Protein AF-A0A968QCZ9-F1 (afdb_monomer_lite)

Radius of gyration: 13.88 Å; chains: 1; bounding box: 29×35×33 Å

pLDDT: mean 76.08, std 18.26, range [31.7, 96.5]

Sequence (105 aa):
MFRFEVESPGTVVIELGTLEEEPNNFDTYLRLFDESGNEINFNDDIDEENRFSRITTELALGTYYAGVSGYSNADYEPNVAGMVWQEKQGTTPCSFVLTTTILMA

Secondary structure (DSSP, 8-state):
-EEEEESS-EEEEEEEEESSS--TT--EEEEEE-TTS-EEEEES-SSSS--S-EEEEEE-SEEEEEEEEEGGGTT--TTSTT-S----TTS--PPEEEEEEEE--

Foldseek 3Di:
DDKDWDQAWAKKKKWKDFPDPCCQPAFKKKFKAFPVRDTDDIFGAPDPRGNTGMDIDTDHTHMMDIQMEGPVPNVDDRPDPPVSDDDDPDDDPTDMDIDMDGDDD

Structure (mmCIF, N/CA/C/O backbone):
data_AF-A0A968QCZ9-F1
#
_entry.id   AF-A0A968QCZ9-F1
#
loop_
_atom_site.group_PDB
_atom_site.id
_atom_site.type_symbol
_atom_site.label_atom_id
_atom_site.label_alt_id
_atom_site.label_comp_id
_atom_site.label_asym_id
_atom_site.label_entity_id
_atom_site.label_seq_id
_atom_site.pdbx_PDB_ins_code
_atom_site.Cartn_x
_atom_site.Cartn_y
_atom_site.Cartn_z
_atom_site.occupancy
_atom_site.B_iso_or_equiv
_atom_site.auth_seq_id
_atom_site.auth_comp_id
_atom_site.auth_asym_id
_atom_site.auth_atom_id
_atom_site.pdbx_PDB_model_num
ATOM 1 N N . MET A 1 1 ? 6.573 -9.987 3.997 1.00 77.12 1 MET A N 1
ATOM 2 C CA . MET A 1 1 ? 5.513 -9.195 4.647 1.00 77.12 1 MET A CA 1
ATOM 3 C C . MET A 1 1 ? 6.127 -8.366 5.763 1.00 77.12 1 MET A C 1
ATOM 5 O O . MET A 1 1 ? 6.936 -8.902 6.513 1.00 77.12 1 MET A O 1
ATOM 9 N N . PHE A 1 2 ? 5.755 -7.097 5.867 1.00 83.88 2 PHE A N 1
ATOM 10 C CA . PHE A 1 2 ? 6.157 -6.164 6.916 1.00 83.88 2 PHE A CA 1
ATOM 11 C C . PHE A 1 2 ? 4.971 -5.920 7.842 1.00 83.88 2 PHE A C 1
ATOM 13 O O . PHE A 1 2 ? 3.872 -5.678 7.361 1.00 83.88 2 PHE A O 1
ATOM 20 N N . ARG A 1 3 ? 5.182 -5.988 9.156 1.00 85.38 3 ARG A N 1
ATOM 21 C CA . ARG A 1 3 ? 4.161 -5.668 10.161 1.00 85.38 3 ARG A CA 1
ATOM 22 C C . ARG A 1 3 ? 4.383 -4.247 10.664 1.00 85.38 3 ARG A C 1
ATOM 24 O O . ARG A 1 3 ? 5.522 -3.900 10.970 1.00 85.38 3 ARG A O 1
ATOM 31 N N . PHE A 1 4 ? 3.315 -3.476 10.819 1.00 84.75 4 PHE A N 1
ATOM 32 C CA . PHE A 1 4 ? 3.354 -2.178 11.487 1.00 84.75 4 PHE A CA 1
ATOM 33 C C . PHE A 1 4 ? 2.105 -1.962 12.345 1.00 84.75 4 PHE A C 1
ATOM 35 O O . PHE A 1 4 ? 1.092 -2.645 12.182 1.00 84.75 4 PHE A O 1
ATOM 42 N N . GLU A 1 5 ? 2.205 -1.031 13.288 1.00 89.81 5 GLU A N 1
ATOM 43 C CA . GLU A 1 5 ? 1.110 -0.642 14.172 1.00 89.81 5 GLU A CA 1
ATOM 44 C C . GLU A 1 5 ? 0.719 0.804 13.883 1.00 89.81 5 GLU A C 1
ATOM 46 O O . GLU A 1 5 ? 1.569 1.682 13.739 1.00 89.81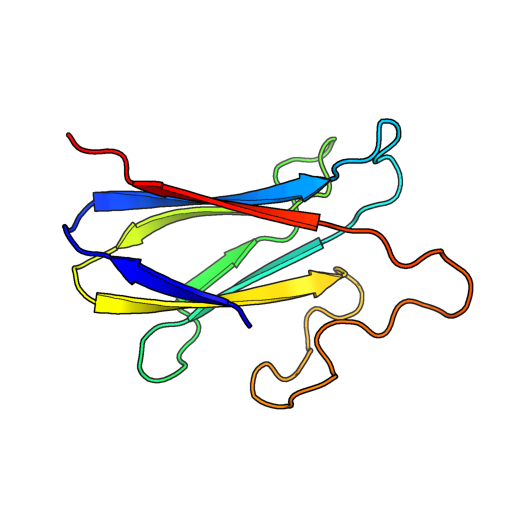 5 GLU A O 1
ATOM 51 N N . VAL A 1 6 ? -0.584 1.039 13.786 1.00 90.62 6 VAL A N 1
ATOM 52 C CA . VAL A 1 6 ? -1.172 2.372 13.740 1.00 90.62 6 VAL A CA 1
ATOM 53 C C . VAL A 1 6 ? -1.569 2.722 15.166 1.00 90.62 6 VAL A C 1
ATOM 55 O O . VAL A 1 6 ? -2.530 2.177 15.706 1.00 90.62 6 VAL A O 1
ATOM 58 N N . GLU A 1 7 ? -0.800 3.607 15.793 1.00 90.62 7 GLU A N 1
ATOM 59 C CA . GLU A 1 7 ? -1.010 4.003 17.194 1.00 90.62 7 GLU A CA 1
ATOM 60 C C . GLU A 1 7 ? -2.096 5.082 17.348 1.00 90.62 7 GLU A C 1
ATOM 62 O O . GLU A 1 7 ? -2.697 5.221 18.413 1.00 90.62 7 GLU A O 1
ATOM 67 N N . SER A 1 8 ? -2.387 5.821 16.275 1.00 88.19 8 SER A N 1
ATOM 68 C CA . SER A 1 8 ? -3.480 6.792 16.197 1.00 88.19 8 SER A CA 1
ATOM 69 C C . SER A 1 8 ? -4.156 6.697 14.832 1.00 88.19 8 SER A C 1
ATOM 71 O O . SER A 1 8 ? -3.438 6.645 13.832 1.00 88.19 8 SER A O 1
ATOM 73 N N . PRO A 1 9 ? -5.503 6.721 14.758 1.00 91.44 9 PRO A N 1
ATOM 74 C CA . PRO A 1 9 ? -6.200 6.779 13.483 1.00 91.44 9 PRO A CA 1
ATOM 75 C C . PRO A 1 9 ? -5.755 7.980 12.645 1.00 91.44 9 PRO A C 1
ATOM 77 O O . PRO A 1 9 ? -5.534 9.063 13.194 1.00 91.44 9 PRO A O 1
ATOM 80 N N . GLY A 1 10 ? -5.665 7.791 11.332 1.00 91.06 10 GLY A N 1
ATOM 81 C CA . GLY A 1 10 ? -5.340 8.860 10.392 1.00 91.06 10 GLY A CA 1
ATOM 82 C C . GLY A 1 10 ? -4.835 8.353 9.047 1.00 91.06 10 GLY A C 1
ATOM 83 O O . GLY A 1 10 ? -4.811 7.145 8.781 1.00 91.06 10 GLY A O 1
ATOM 84 N N . THR A 1 11 ? -4.398 9.294 8.209 1.00 92.75 11 THR A N 1
ATOM 85 C CA . THR A 1 11 ? -3.825 8.984 6.903 1.00 92.75 11 THR A CA 1
ATOM 86 C C . THR A 1 11 ? -2.461 8.327 7.075 1.00 92.75 11 THR A C 1
ATOM 88 O O . THR A 1 11 ? -1.537 8.906 7.654 1.00 92.75 11 THR A O 1
ATOM 91 N N . VAL A 1 12 ? -2.316 7.137 6.506 1.00 90.75 12 VAL A N 1
ATOM 92 C CA . VAL A 1 12 ? -1.052 6.417 6.404 1.00 90.75 12 VAL A CA 1
ATOM 93 C C . VAL A 1 12 ? -0.619 6.384 4.946 1.00 90.75 12 VAL A C 1
ATOM 95 O O . VAL A 1 12 ? -1.386 5.998 4.061 1.00 90.75 12 VAL A O 1
ATOM 98 N N . VAL A 1 13 ? 0.627 6.783 4.706 1.00 91.88 13 VAL A N 1
ATOM 99 C CA . VAL A 1 13 ? 1.303 6.637 3.416 1.00 91.88 13 VAL A CA 1
ATOM 100 C C . VAL A 1 13 ? 2.298 5.495 3.527 1.00 91.88 13 VAL A C 1
ATOM 102 O O . VAL A 1 13 ? 3.162 5.522 4.403 1.00 91.88 13 VAL A O 1
ATOM 105 N N . ILE A 1 14 ? 2.166 4.514 2.642 1.00 90.00 14 ILE A N 1
ATOM 106 C CA . ILE A 1 14 ? 3.061 3.371 2.498 1.00 90.00 14 ILE A CA 1
ATOM 107 C C . ILE A 1 14 ? 3.635 3.444 1.090 1.00 90.00 14 ILE A C 1
ATOM 109 O O . ILE A 1 14 ? 2.893 3.301 0.123 1.00 90.00 14 ILE A O 1
ATOM 113 N N . GLU A 1 15 ? 4.932 3.691 0.972 1.00 88.88 15 GLU A N 1
ATOM 114 C CA . GLU A 1 15 ? 5.585 3.932 -0.317 1.00 88.88 15 GLU A CA 1
ATOM 115 C C . GLU A 1 15 ? 6.824 3.049 -0.463 1.00 88.88 15 GLU A C 1
ATOM 117 O O . GLU A 1 15 ? 7.598 2.882 0.490 1.00 88.88 15 GLU A O 1
ATOM 122 N N . LEU A 1 16 ? 6.982 2.476 -1.657 1.00 85.75 16 LEU A N 1
ATOM 123 C CA . LEU A 1 16 ? 8.189 1.784 -2.082 1.00 85.75 16 LEU A CA 1
ATOM 124 C C . LEU A 1 16 ? 9.097 2.737 -2.851 1.00 85.75 16 LEU A C 1
ATOM 126 O O . LEU A 1 16 ? 8.647 3.581 -3.616 1.00 85.75 16 LEU A O 1
ATOM 130 N N . GLY A 1 17 ? 10.395 2.552 -2.667 1.00 80.06 17 GLY A N 1
ATOM 131 C CA . GLY A 1 17 ? 11.420 3.213 -3.460 1.00 80.06 17 GLY A CA 1
ATOM 132 C C . GLY A 1 17 ? 12.686 2.373 -3.501 1.00 80.06 17 GLY A C 1
ATOM 133 O O . GLY A 1 17 ? 12.747 1.285 -2.921 1.00 80.06 17 GLY A O 1
ATOM 134 N N . THR A 1 18 ? 13.719 2.897 -4.150 1.00 74.75 18 THR A N 1
ATOM 135 C CA . THR A 1 18 ? 15.047 2.279 -4.203 1.00 74.75 18 THR A CA 1
ATOM 136 C C . THR A 1 18 ? 16.092 3.167 -3.537 1.00 74.75 18 THR A C 1
ATOM 138 O O . THR A 1 18 ? 15.929 4.383 -3.443 1.00 74.75 18 THR A O 1
ATOM 141 N N . LEU A 1 19 ? 17.177 2.550 -3.071 1.00 70.44 19 LEU A N 1
ATOM 142 C CA . LEU A 1 19 ? 18.397 3.260 -2.673 1.00 70.44 19 LEU A CA 1
ATOM 143 C C . LEU A 1 19 ? 19.369 3.454 -3.847 1.00 70.44 19 LEU A C 1
ATOM 145 O O . LEU A 1 19 ? 20.420 4.066 -3.673 1.00 70.44 19 LEU A O 1
ATOM 149 N N . GLU A 1 20 ? 19.054 2.893 -5.014 1.00 68.56 20 GLU A N 1
ATOM 150 C CA . GLU A 1 20 ? 19.888 2.956 -6.211 1.00 68.56 20 GLU A CA 1
ATOM 151 C C . GLU A 1 20 ? 19.606 4.230 -7.021 1.00 68.56 20 GLU A C 1
ATOM 153 O O . GLU A 1 20 ? 18.474 4.699 -7.096 1.00 68.56 20 GLU A O 1
ATOM 158 N N . GLU A 1 21 ? 20.642 4.792 -7.650 1.00 61.44 21 GLU A N 1
ATOM 159 C CA . GLU A 1 21 ? 20.527 6.045 -8.415 1.00 61.44 21 GLU A CA 1
ATOM 160 C C . GLU A 1 21 ? 19.805 5.872 -9.767 1.00 61.44 21 GLU A C 1
ATOM 162 O O . GLU A 1 21 ? 19.331 6.853 -10.332 1.00 61.44 21 GLU A O 1
ATOM 167 N N . GLU A 1 22 ? 19.676 4.636 -10.265 1.00 60.34 22 GLU A N 1
ATOM 168 C CA . GLU A 1 22 ? 19.055 4.310 -11.558 1.00 60.34 22 GLU A CA 1
ATOM 169 C C . GLU A 1 22 ? 17.889 3.315 -11.381 1.00 60.34 22 GLU A C 1
ATOM 171 O O . GLU A 1 22 ? 18.051 2.110 -11.589 1.00 60.34 22 GLU A O 1
ATOM 176 N N . PRO A 1 23 ? 16.689 3.791 -11.006 1.00 61.22 23 PRO A N 1
ATOM 177 C CA . PRO A 1 23 ? 15.545 2.946 -10.669 1.00 61.22 23 PRO A CA 1
ATOM 178 C C . PRO A 1 23 ? 14.843 2.290 -11.864 1.00 61.22 23 PRO A C 1
ATOM 180 O O . PRO A 1 23 ? 13.841 1.607 -11.669 1.00 61.22 23 PRO A O 1
ATOM 183 N N . ASN A 1 24 ? 15.311 2.524 -13.093 1.00 56.81 24 ASN A N 1
ATOM 184 C CA . ASN A 1 24 ? 14.491 2.507 -14.315 1.00 56.81 24 ASN A CA 1
ATOM 185 C C . ASN A 1 24 ? 13.851 1.150 -14.690 1.00 56.81 24 ASN A C 1
ATOM 187 O O . ASN A 1 24 ? 13.15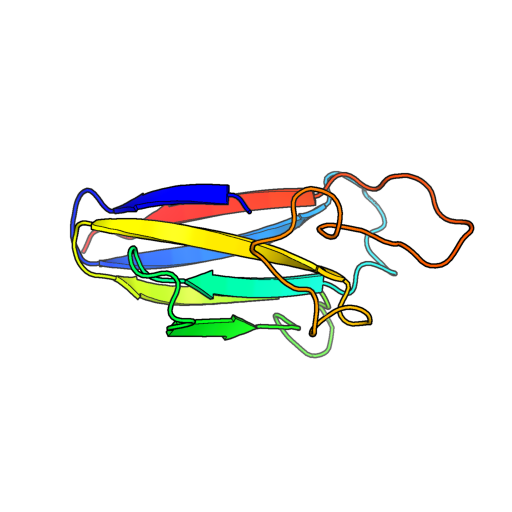1 1.076 -15.694 1.00 56.81 24 ASN A O 1
ATOM 191 N N . ASN A 1 25 ? 14.071 0.091 -13.906 1.00 64.31 25 ASN A N 1
ATOM 192 C CA . ASN A 1 25 ? 13.473 -1.233 -14.090 1.00 64.31 25 ASN A CA 1
ATOM 193 C C . ASN A 1 25 ? 12.706 -1.759 -12.855 1.00 64.31 25 ASN A C 1
ATOM 195 O O . ASN A 1 25 ? 12.363 -2.942 -12.830 1.00 64.31 25 ASN A O 1
ATOM 199 N N . PHE A 1 26 ? 12.453 -0.942 -11.826 1.00 73.25 26 PHE A N 1
ATOM 200 C CA . PHE A 1 26 ? 11.686 -1.378 -10.655 1.00 73.25 26 PHE A CA 1
ATOM 201 C C . PHE A 1 26 ? 10.189 -1.260 -10.897 1.00 73.25 26 PHE A C 1
ATOM 203 O O . PHE A 1 26 ? 9.669 -0.159 -10.985 1.00 73.25 26 PHE A O 1
ATOM 210 N N . ASP A 1 27 ? 9.514 -2.402 -10.972 1.00 81.19 27 ASP A N 1
ATOM 211 C CA . ASP A 1 27 ? 8.068 -2.503 -11.162 1.00 81.19 27 ASP A CA 1
ATOM 212 C C . ASP A 1 27 ? 7.495 -3.311 -9.998 1.00 81.19 27 ASP A C 1
ATOM 214 O O . ASP A 1 27 ? 7.633 -4.543 -9.947 1.00 81.19 27 ASP A O 1
ATOM 218 N N . THR A 1 28 ? 6.985 -2.614 -8.985 1.00 85.56 28 THR A N 1
ATOM 219 C CA . THR A 1 28 ? 6.598 -3.228 -7.710 1.00 85.56 28 THR A CA 1
ATOM 220 C C . THR A 1 28 ? 5.095 -3.455 -7.613 1.00 85.56 28 THR A C 1
ATOM 222 O O . THR A 1 28 ? 4.305 -2.955 -8.399 1.00 85.56 28 THR A O 1
ATOM 225 N N . TYR A 1 29 ? 4.690 -4.254 -6.633 1.00 85.00 29 TYR A N 1
ATOM 226 C CA . TYR A 1 29 ? 3.294 -4.430 -6.268 1.00 85.00 29 TYR A CA 1
ATOM 227 C C . TYR A 1 29 ? 3.175 -4.476 -4.750 1.00 85.00 29 TYR A C 1
ATOM 229 O O . TYR A 1 29 ? 3.759 -5.350 -4.092 1.00 85.00 29 TYR A O 1
ATOM 237 N N . LEU A 1 30 ? 2.427 -3.526 -4.196 1.00 89.00 30 LEU A N 1
ATOM 238 C CA . LEU A 1 30 ? 2.195 -3.359 -2.769 1.00 89.00 30 LEU A CA 1
ATOM 239 C C . LEU A 1 30 ? 0.758 -3.750 -2.432 1.00 89.00 30 LEU A C 1
ATOM 241 O O . LEU A 1 30 ? -0.190 -3.234 -3.012 1.00 89.00 30 LEU A O 1
ATOM 245 N N . ARG A 1 31 ? 0.601 -4.630 -1.445 1.00 91.88 31 ARG A N 1
ATOM 246 C CA . ARG A 1 31 ? -0.687 -5.046 -0.876 1.00 91.88 31 ARG A CA 1
ATOM 247 C C . ARG A 1 31 ? -0.709 -4.703 0.607 1.00 91.88 31 ARG A C 1
ATOM 249 O O . ARG A 1 31 ? 0.290 -4.891 1.300 1.00 91.88 31 ARG A O 1
ATOM 256 N N . LEU A 1 32 ? -1.839 -4.224 1.102 1.00 93.19 32 LEU A N 1
ATOM 257 C CA . LEU A 1 32 ? -2.072 -3.902 2.504 1.00 93.19 32 LEU A CA 1
ATOM 258 C C . LEU A 1 32 ? -3.149 -4.825 3.066 1.00 93.19 32 LEU A C 1
ATOM 260 O O . LEU A 1 32 ? -4.227 -4.945 2.486 1.00 93.19 32 LEU A O 1
ATOM 264 N N . PHE A 1 33 ? -2.866 -5.424 4.218 1.00 93.88 33 PHE A N 1
ATOM 265 C CA . PHE A 1 33 ? -3.754 -6.351 4.904 1.00 93.88 33 PHE A CA 1
ATOM 266 C C . PHE A 1 33 ? -4.065 -5.888 6.331 1.00 93.88 33 PHE A C 1
ATOM 268 O O . PHE A 1 33 ? -3.217 -5.284 6.998 1.00 93.88 33 PHE A O 1
ATOM 275 N N . ASP A 1 34 ? -5.271 -6.206 6.800 1.00 94.19 34 ASP A N 1
ATOM 276 C CA . ASP A 1 34 ? -5.675 -6.058 8.201 1.00 94.19 34 ASP A CA 1
ATOM 277 C C . ASP A 1 34 ? -5.104 -7.177 9.100 1.00 94.19 34 ASP A C 1
ATOM 279 O O . ASP A 1 34 ? -4.424 -8.097 8.637 1.00 94.19 34 ASP A O 1
ATOM 283 N N . GLU A 1 35 ? -5.383 -7.116 10.407 1.00 93.06 35 GLU A N 1
ATOM 284 C CA . GLU A 1 35 ? -4.919 -8.114 11.384 1.00 93.06 35 GLU A CA 1
ATOM 285 C C . GLU A 1 35 ? -5.424 -9.542 11.098 1.00 93.06 35 GLU A C 1
ATOM 287 O O . GLU A 1 35 ? -4.770 -10.521 11.456 1.00 93.06 35 GLU A O 1
ATOM 292 N N . SER A 1 36 ? -6.570 -9.673 10.428 1.00 92.75 36 SER A N 1
ATOM 293 C CA . SER A 1 36 ? -7.146 -10.965 10.042 1.00 92.75 36 SER A CA 1
ATOM 294 C C . SER A 1 36 ? -6.562 -11.510 8.733 1.00 92.75 36 SER A C 1
ATOM 296 O O . SER A 1 36 ? -6.912 -12.618 8.325 1.00 92.75 36 SER A O 1
ATOM 298 N N . GLY A 1 37 ? -5.668 -10.762 8.080 1.00 88.56 37 GLY A N 1
ATOM 299 C CA . GLY A 1 37 ? -5.070 -11.120 6.799 1.00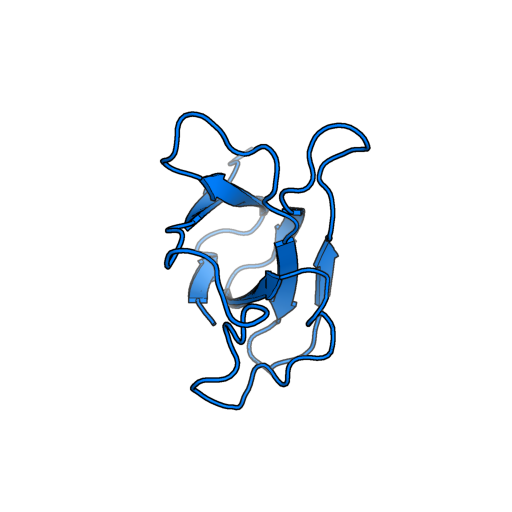 88.56 37 GLY A CA 1
ATOM 300 C C . GLY A 1 37 ? -5.959 -10.811 5.594 1.00 88.56 37 GLY A C 1
ATOM 301 O O . GLY A 1 37 ? -5.673 -11.303 4.502 1.00 88.56 37 GLY A O 1
ATOM 302 N N . ASN A 1 38 ? -7.021 -10.015 5.758 1.00 92.88 38 ASN A N 1
ATOM 303 C CA . ASN A 1 38 ? -7.828 -9.567 4.625 1.00 92.88 38 ASN A CA 1
ATOM 304 C C . ASN A 1 38 ? -7.105 -8.434 3.908 1.00 92.88 38 ASN A C 1
ATOM 306 O O . ASN A 1 38 ? -6.662 -7.482 4.549 1.00 92.88 38 ASN A O 1
ATOM 310 N N . GLU A 1 39 ? -7.020 -8.509 2.582 1.00 93.50 39 GLU A N 1
ATOM 311 C CA . GLU A 1 39 ? -6.524 -7.393 1.784 1.00 93.50 39 GLU A CA 1
ATOM 312 C C . GLU A 1 39 ? -7.528 -6.240 1.824 1.00 93.50 39 GLU A C 1
ATOM 314 O O . GLU A 1 39 ? -8.713 -6.425 1.543 1.00 93.50 39 GLU A O 1
ATOM 319 N N . ILE A 1 40 ? -7.042 -5.052 2.173 1.00 96.50 40 ILE A N 1
ATOM 320 C CA . ILE A 1 40 ? -7.850 -3.835 2.287 1.00 96.50 40 ILE A CA 1
ATOM 321 C C . ILE A 1 40 ? -7.444 -2.758 1.279 1.00 96.50 40 ILE A C 1
ATOM 323 O O . ILE A 1 40 ? -8.224 -1.840 1.037 1.00 96.50 40 ILE A O 1
ATOM 327 N N . ASN A 1 41 ? -6.240 -2.840 0.700 1.00 96.19 41 ASN A N 1
ATOM 328 C CA . ASN A 1 41 ? -5.778 -1.919 -0.338 1.00 96.19 41 ASN A CA 1
ATOM 329 C C . ASN A 1 41 ? -4.590 -2.513 -1.117 1.00 96.19 41 ASN A C 1
ATOM 331 O O . ASN A 1 41 ? -3.863 -3.353 -0.585 1.00 96.19 41 ASN A O 1
ATOM 335 N N . PHE A 1 42 ? -4.361 -2.052 -2.343 1.00 94.62 42 PHE A N 1
ATOM 336 C CA . PHE A 1 42 ? -3.195 -2.408 -3.145 1.00 94.62 42 PHE A CA 1
ATOM 337 C C . PHE A 1 42 ? -2.860 -1.302 -4.149 1.00 94.62 42 PHE A C 1
ATOM 339 O O . PHE A 1 42 ? -3.717 -0.500 -4.520 1.00 94.62 42 PHE A O 1
ATOM 346 N N . ASN A 1 43 ? -1.612 -1.270 -4.599 1.00 93.44 43 ASN A N 1
ATOM 347 C CA . ASN A 1 43 ? -1.173 -0.418 -5.696 1.00 93.44 43 ASN A CA 1
ATOM 348 C C . ASN A 1 43 ? 0.039 -1.053 -6.394 1.00 93.44 43 ASN A C 1
ATOM 350 O O . ASN A 1 43 ? 0.886 -1.649 -5.728 1.00 93.44 43 ASN A O 1
ATOM 354 N N . ASP A 1 44 ? 0.091 -0.945 -7.718 1.00 89.19 44 ASP A N 1
ATOM 355 C CA . ASP A 1 44 ? 1.201 -1.357 -8.578 1.00 89.19 44 ASP A CA 1
ATOM 356 C C . ASP A 1 44 ? 2.108 -0.166 -8.898 1.00 89.19 44 ASP A C 1
ATOM 358 O O . ASP A 1 44 ? 3.271 -0.168 -8.504 1.00 89.19 44 ASP A O 1
ATOM 362 N N . ASP A 1 45 ? 1.539 0.891 -9.471 1.00 90.50 45 ASP A N 1
ATOM 363 C CA . ASP A 1 45 ? 2.276 2.069 -9.919 1.00 90.50 45 ASP A CA 1
ATOM 364 C C . ASP A 1 45 ? 1.808 3.338 -9.184 1.00 90.50 45 ASP A C 1
ATOM 366 O O . ASP A 1 45 ? 0.607 3.579 -9.004 1.00 90.50 45 ASP A O 1
ATOM 370 N N . ILE A 1 46 ? 2.758 4.194 -8.800 1.00 89.00 46 ILE A N 1
ATOM 371 C CA . ILE A 1 46 ? 2.500 5.549 -8.303 1.00 89.00 46 ILE A CA 1
ATOM 372 C C . ILE A 1 46 ? 1.860 6.374 -9.421 1.00 89.00 46 ILE A C 1
ATOM 374 O O . ILE A 1 46 ? 0.882 7.082 -9.167 1.00 89.00 46 ILE A O 1
ATOM 378 N N . ASP A 1 47 ? 2.425 6.293 -10.629 1.00 88.50 47 ASP A N 1
ATOM 379 C CA . ASP A 1 47 ? 1.933 6.918 -11.857 1.00 88.50 47 ASP A CA 1
ATOM 380 C C . ASP A 1 47 ? 2.563 6.268 -13.112 1.00 88.50 47 ASP A C 1
ATOM 382 O O . ASP A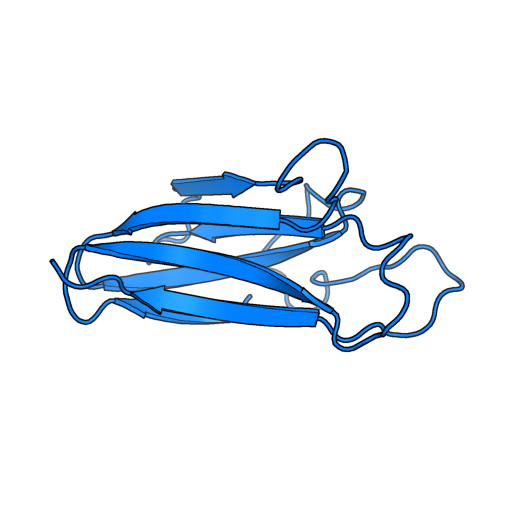 1 47 ? 3.327 5.310 -13.020 1.00 88.50 47 ASP A O 1
ATOM 386 N N . GLU A 1 48 ? 2.232 6.775 -14.305 1.00 85.62 48 GLU A N 1
ATOM 387 C CA . GLU A 1 48 ? 2.715 6.225 -15.584 1.00 85.62 48 GLU A CA 1
ATOM 388 C C . GLU A 1 48 ? 4.246 6.291 -15.757 1.00 85.62 48 GLU A C 1
ATOM 390 O O . GLU A 1 48 ? 4.811 5.506 -16.523 1.00 85.62 48 GLU A O 1
ATOM 395 N N . GLU A 1 49 ? 4.921 7.215 -15.071 1.00 85.88 49 GLU A N 1
ATOM 396 C CA . GLU A 1 49 ? 6.370 7.429 -15.137 1.00 85.88 49 GLU A CA 1
ATOM 397 C C . GLU A 1 49 ? 7.102 6.779 -13.949 1.00 85.88 49 GLU A C 1
ATOM 399 O O . GLU A 1 49 ? 8.306 6.523 -14.028 1.00 85.88 49 GLU A O 1
ATOM 404 N N . ASN A 1 50 ? 6.382 6.474 -12.866 1.00 85.56 50 ASN A N 1
ATOM 405 C CA . ASN A 1 50 ? 6.906 5.895 -11.639 1.00 85.56 50 ASN A CA 1
ATOM 406 C C . ASN A 1 50 ? 6.241 4.551 -11.300 1.00 85.56 50 ASN A C 1
ATOM 408 O O . ASN A 1 50 ? 5.181 4.482 -10.677 1.00 85.56 50 ASN A O 1
ATOM 412 N N . ARG A 1 51 ? 6.960 3.482 -11.654 1.00 86.81 51 ARG A N 1
ATOM 413 C CA . ARG A 1 51 ? 6.590 2.067 -11.489 1.00 86.81 51 ARG A CA 1
ATOM 414 C C . ARG A 1 51 ? 6.773 1.513 -10.065 1.00 86.81 51 ARG A C 1
ATOM 416 O O . ARG A 1 51 ? 6.616 0.316 -9.823 1.00 86.81 51 ARG A O 1
ATOM 423 N N . PHE A 1 52 ? 7.146 2.358 -9.102 1.00 87.25 52 PHE A N 1
ATOM 424 C CA . PHE A 1 52 ? 7.061 1.987 -7.692 1.00 87.25 52 PHE A CA 1
ATOM 425 C C . PHE A 1 52 ? 5.627 2.086 -7.197 1.00 87.25 52 PHE A C 1
ATOM 427 O O . PHE A 1 52 ? 4.858 2.902 -7.681 1.00 87.25 52 PHE A O 1
ATOM 434 N N . SER A 1 53 ? 5.299 1.326 -6.160 1.00 90.19 53 SER A N 1
ATOM 435 C CA . SER A 1 53 ? 3.955 1.300 -5.592 1.00 90.19 53 SER A CA 1
ATOM 436 C C . SER A 1 53 ? 3.816 2.218 -4.380 1.00 90.19 53 SER A C 1
ATOM 438 O O . SER A 1 53 ? 4.694 2.271 -3.510 1.00 90.19 53 SER A O 1
ATOM 440 N N . ARG A 1 54 ? 2.653 2.861 -4.252 1.00 93.19 54 ARG A N 1
ATOM 441 C CA . ARG A 1 54 ? 2.255 3.657 -3.090 1.00 93.19 54 ARG A CA 1
ATOM 442 C C . ARG A 1 54 ? 0.793 3.474 -2.721 1.00 93.19 54 ARG A C 1
ATOM 444 O O . ARG A 1 54 ? -0.105 3.615 -3.541 1.00 93.19 54 ARG A O 1
ATOM 451 N N . ILE A 1 55 ? 0.547 3.301 -1.429 1.00 94.38 55 ILE A N 1
ATOM 452 C CA . ILE A 1 55 ? -0.785 3.350 -0.832 1.00 94.38 55 ILE A CA 1
ATOM 453 C C . ILE A 1 55 ? -0.884 4.598 0.044 1.00 94.38 55 ILE A C 1
ATOM 455 O O . ILE A 1 55 ? -0.027 4.854 0.886 1.00 94.38 55 ILE A O 1
ATOM 459 N N . THR A 1 56 ? -1.948 5.377 -0.132 1.00 94.94 56 THR A N 1
ATOM 460 C CA . THR A 1 56 ? -2.352 6.448 0.788 1.00 94.94 56 THR A CA 1
ATOM 461 C C . THR A 1 56 ? -3.775 6.162 1.233 1.00 94.94 56 THR A C 1
ATOM 463 O O . THR A 1 56 ? -4.688 6.148 0.410 1.00 94.94 56 THR A O 1
ATOM 466 N N . THR A 1 57 ? -3.966 5.869 2.517 1.00 95.38 57 THR A N 1
ATOM 467 C CA . THR A 1 57 ? -5.266 5.427 3.035 1.00 95.38 57 THR A CA 1
ATOM 468 C C . THR A 1 57 ? -5.461 5.835 4.488 1.00 95.38 57 THR A C 1
ATOM 470 O O . THR A 1 57 ? -4.506 5.894 5.256 1.00 95.38 57 THR A O 1
ATOM 473 N N . GLU A 1 58 ? -6.708 6.085 4.877 1.00 95.00 58 GLU A N 1
ATOM 474 C CA . GLU A 1 58 ? -7.087 6.241 6.283 1.00 95.00 58 GLU A CA 1
ATOM 475 C C . GLU A 1 58 ? -7.087 4.874 6.966 1.00 95.00 58 GLU A C 1
ATOM 477 O O . GLU A 1 58 ? -7.727 3.943 6.473 1.00 95.00 58 GLU A O 1
ATOM 482 N N . LEU A 1 59 ? -6.396 4.752 8.099 1.00 94.62 59 LEU A N 1
ATOM 483 C CA . LEU A 1 59 ? -6.396 3.548 8.928 1.00 94.62 59 LEU A CA 1
ATOM 484 C C . LEU A 1 59 ? -6.867 3.874 10.343 1.00 94.62 59 LEU A C 1
ATOM 486 O O . LEU A 1 59 ? -6.560 4.928 10.896 1.00 94.62 59 LEU A O 1
ATOM 490 N N . ALA A 1 60 ? -7.608 2.943 10.942 1.00 95.12 60 ALA A N 1
ATOM 491 C CA . ALA A 1 60 ? -7.913 2.973 12.368 1.00 95.12 60 ALA A CA 1
ATOM 492 C C . ALA A 1 60 ? -6.721 2.451 13.182 1.00 95.12 60 ALA A C 1
ATOM 494 O O . ALA A 1 60 ? -5.830 1.800 12.633 1.00 95.12 60 ALA A O 1
ATOM 495 N N . LEU A 1 61 ? -6.741 2.682 14.499 1.00 94.44 61 LEU A N 1
ATOM 496 C CA . LEU A 1 61 ? -5.745 2.104 15.400 1.00 94.44 61 LEU A CA 1
ATOM 497 C C . LEU A 1 61 ? -5.737 0.569 15.291 1.00 94.44 61 LEU A C 1
ATOM 499 O O . LEU A 1 61 ? -6.798 -0.057 15.282 1.00 94.44 61 LEU A O 1
ATOM 503 N N . GLY A 1 62 ? -4.558 -0.042 15.194 1.00 94.00 62 GLY A N 1
ATOM 504 C CA . GLY A 1 62 ? -4.460 -1.494 15.038 1.00 94.00 62 GLY A CA 1
ATOM 505 C C . GLY A 1 62 ? -3.173 -1.988 14.391 1.00 94.00 62 GLY A C 1
ATOM 506 O O . GLY A 1 62 ? -2.288 -1.210 14.037 1.00 94.00 62 GLY A O 1
ATOM 507 N N . THR A 1 63 ? -3.084 -3.310 14.244 1.00 94.06 63 THR A N 1
ATOM 508 C CA . THR A 1 63 ? -1.981 -3.987 13.550 1.00 94.06 63 THR A CA 1
ATOM 509 C C . THR A 1 63 ? -2.330 -4.180 12.078 1.00 94.06 63 THR A C 1
ATOM 511 O O . THR A 1 63 ? -3.418 -4.657 11.758 1.00 94.06 63 THR A O 1
ATOM 514 N N . TYR A 1 64 ? -1.379 -3.881 11.196 1.00 91.94 64 TYR A N 1
ATOM 515 C CA . TYR A 1 64 ? -1.508 -4.070 9.754 1.00 91.94 64 TYR A CA 1
ATOM 516 C C . TYR A 1 64 ? -0.261 -4.723 9.167 1.00 91.94 64 TYR A C 1
ATOM 518 O O . TYR A 1 64 ? 0.823 -4.731 9.767 1.00 91.94 64 TYR A O 1
ATOM 526 N N . TYR A 1 65 ? -0.419 -5.256 7.958 1.00 88.94 65 TYR A N 1
ATOM 527 C CA . TYR A 1 65 ? 0.642 -5.937 7.237 1.00 88.94 65 TYR A CA 1
ATOM 528 C C . TYR A 1 65 ? 0.777 -5.393 5.817 1.00 88.94 65 TYR A C 1
ATOM 530 O O . TYR A 1 65 ? -0.185 -5.373 5.059 1.00 88.94 65 TYR A O 1
ATOM 538 N N . ALA A 1 66 ? 1.985 -4.987 5.438 1.00 87.56 66 ALA A N 1
ATOM 539 C CA . ALA A 1 66 ? 2.331 -4.609 4.075 1.00 87.56 66 ALA A CA 1
ATOM 540 C C . ALA A 1 66 ? 3.062 -5.767 3.388 1.00 87.56 66 ALA A C 1
ATOM 542 O O . ALA A 1 66 ? 4.126 -6.228 3.819 1.00 87.56 66 ALA A O 1
ATOM 543 N N . GLY A 1 67 ? 2.482 -6.265 2.312 1.00 87.19 67 GLY A N 1
ATOM 544 C CA . GLY A 1 67 ? 3.073 -7.270 1.457 1.00 87.19 67 GLY A CA 1
ATOM 545 C C . GLY A 1 67 ? 3.655 -6.627 0.200 1.00 87.19 67 GLY A C 1
ATOM 546 O O . GLY A 1 67 ? 2.989 -5.830 -0.448 1.00 87.19 67 GLY A O 1
ATOM 547 N N . VAL A 1 68 ? 4.887 -6.990 -0.150 1.00 82.19 68 VAL A N 1
ATOM 548 C CA . VAL A 1 68 ? 5.619 -6.413 -1.285 1.00 82.19 68 VAL A CA 1
ATOM 549 C C . VAL A 1 68 ? 6.047 -7.531 -2.224 1.00 82.19 68 VAL A C 1
ATOM 551 O O . VAL A 1 68 ? 6.504 -8.574 -1.756 1.00 82.19 68 VAL A O 1
ATOM 554 N N . SER A 1 69 ? 5.911 -7.295 -3.524 1.00 77.25 69 SER A N 1
ATOM 555 C CA . SER A 1 69 ? 6.394 -8.162 -4.600 1.00 77.25 69 SER A CA 1
ATOM 556 C C . SER A 1 69 ? 6.771 -7.326 -5.828 1.00 77.25 69 SER A C 1
ATOM 558 O O . SER A 1 69 ? 6.609 -6.107 -5.816 1.00 77.25 69 SER A O 1
ATOM 560 N N . GLY A 1 70 ? 7.267 -7.966 -6.888 1.00 76.81 70 GLY A N 1
ATOM 561 C CA . GLY A 1 70 ? 7.314 -7.347 -8.216 1.00 76.81 70 GLY A CA 1
ATOM 562 C C . GLY A 1 70 ? 5.967 -7.491 -8.927 1.00 76.81 70 GLY A C 1
ATOM 563 O O . GLY A 1 70 ? 5.285 -8.491 -8.709 1.00 76.81 70 GLY A O 1
ATOM 564 N N . TYR A 1 71 ? 5.616 -6.561 -9.818 1.00 68.50 71 TYR A N 1
ATOM 565 C CA . TYR A 1 71 ? 4.365 -6.579 -10.595 1.00 68.50 71 TYR A CA 1
ATOM 566 C C . TYR A 1 71 ? 4.084 -7.937 -11.258 1.00 68.50 71 TYR A C 1
ATOM 568 O O . TYR A 1 71 ? 2.992 -8.491 -11.155 1.00 68.50 71 TYR A O 1
ATOM 576 N N . SER A 1 72 ? 5.112 -8.552 -11.854 1.00 70.56 72 SER A N 1
ATOM 577 C CA . SER A 1 72 ? 5.014 -9.885 -12.479 1.00 70.56 72 SER A CA 1
ATOM 578 C C . SER A 1 72 ? 4.672 -11.043 -11.524 1.00 70.56 72 SER A C 1
ATOM 580 O O . SER A 1 72 ? 4.408 -12.154 -11.980 1.00 70.56 72 SER A O 1
ATOM 582 N N . ASN A 1 73 ? 4.674 -10.794 -10.215 1.00 66.56 73 ASN A N 1
ATOM 583 C CA . ASN A 1 73 ? 4.345 -11.736 -9.153 1.00 66.56 73 ASN A CA 1
ATOM 584 C C . ASN A 1 73 ? 3.218 -11.186 -8.254 1.00 66.56 73 ASN A C 1
ATOM 586 O O . ASN A 1 73 ? 3.223 -11.441 -7.055 1.00 66.56 73 ASN A O 1
ATOM 590 N N . ALA A 1 74 ? 2.264 -10.427 -8.808 1.00 60.75 74 ALA A N 1
ATOM 591 C CA . ALA A 1 74 ? 1.149 -9.848 -8.047 1.00 60.75 74 ALA A CA 1
ATOM 592 C C . ALA A 1 74 ? 0.292 -10.902 -7.306 1.00 60.75 74 ALA A C 1
ATOM 594 O O . ALA A 1 74 ? -0.200 -10.636 -6.207 1.00 60.75 74 ALA A O 1
ATOM 595 N N . ASP A 1 75 ? 0.193 -12.119 -7.857 1.00 63.97 75 ASP A N 1
ATOM 596 C CA . ASP A 1 75 ? -0.542 -13.260 -7.284 1.00 63.97 75 ASP A CA 1
ATOM 597 C C . ASP A 1 75 ? 0.236 -14.019 -6.189 1.00 63.97 75 ASP A C 1
ATOM 599 O O . ASP A 1 75 ? -0.148 -15.127 -5.805 1.00 63.97 75 ASP A O 1
ATOM 603 N N . TYR A 1 76 ? 1.350 -13.480 -5.679 1.00 68.00 76 TYR A N 1
ATOM 604 C CA . TYR A 1 76 ? 2.109 -14.168 -4.636 1.00 68.00 76 TYR A CA 1
ATOM 605 C C . TYR A 1 76 ? 1.246 -14.429 -3.393 1.00 68.00 76 TYR A C 1
ATOM 607 O O . TYR A 1 76 ? 0.477 -13.578 -2.937 1.00 68.00 76 TYR A O 1
ATOM 615 N N . GLU A 1 77 ? 1.422 -15.614 -2.809 1.00 63.69 77 GLU A N 1
ATOM 616 C CA . GLU A 1 77 ? 0.764 -15.987 -1.560 1.00 63.69 77 GLU A CA 1
ATOM 617 C C . GLU A 1 77 ? 1.501 -15.336 -0.382 1.00 63.69 77 GLU A C 1
ATOM 619 O O . GLU A 1 77 ? 2.632 -15.727 -0.056 1.00 63.69 77 GLU A O 1
ATOM 624 N N . PRO A 1 78 ? 0.886 -14.358 0.303 1.00 59.66 78 PRO A N 1
ATOM 625 C CA . PRO A 1 78 ? 1.594 -13.525 1.267 1.00 59.66 78 PRO A CA 1
ATOM 626 C C . PRO A 1 78 ? 1.898 -14.269 2.581 1.00 59.66 78 PRO A C 1
ATOM 628 O O . PRO A 1 78 ? 2.765 -13.851 3.350 1.00 59.66 78 PRO A O 1
ATOM 631 N N . ASN A 1 79 ? 1.245 -15.417 2.799 1.00 59.56 79 ASN A N 1
ATOM 632 C CA . ASN A 1 79 ? 1.412 -16.293 3.961 1.00 59.56 79 ASN A CA 1
ATOM 633 C C . ASN A 1 79 ? 2.506 -17.360 3.790 1.00 59.56 79 ASN A C 1
ATOM 635 O O . ASN A 1 79 ? 2.778 -18.114 4.726 1.00 59.56 79 ASN A O 1
ATOM 639 N N . VAL A 1 80 ? 3.155 -17.437 2.625 1.00 51.72 80 VAL A N 1
ATOM 640 C CA . VAL A 1 80 ? 4.267 -18.367 2.405 1.00 51.72 80 VAL A CA 1
ATOM 641 C C . VAL A 1 80 ? 5.588 -17.614 2.501 1.00 51.72 80 VAL A C 1
ATOM 643 O O . VAL A 1 80 ? 5.990 -16.863 1.608 1.00 51.72 80 VAL A O 1
ATOM 646 N N . ALA A 1 81 ? 6.291 -17.838 3.611 1.00 41.19 81 ALA A N 1
ATOM 647 C CA . ALA A 1 81 ? 7.639 -17.326 3.809 1.00 41.19 81 ALA A CA 1
ATOM 648 C C . ALA A 1 81 ? 8.553 -17.792 2.658 1.00 41.19 81 ALA A C 1
ATOM 650 O O . ALA A 1 81 ? 8.706 -18.989 2.427 1.00 41.19 81 ALA A O 1
ATOM 651 N N . GLY A 1 82 ? 9.151 -16.839 1.936 1.00 41.69 82 GLY A N 1
ATOM 652 C CA . GLY A 1 82 ? 10.090 -17.110 0.840 1.00 41.69 82 GLY A CA 1
ATOM 653 C C . GLY A 1 82 ? 9.577 -16.818 -0.574 1.00 41.69 82 GLY A C 1
ATOM 654 O O . GLY A 1 82 ? 10.383 -16.831 -1.495 1.00 41.69 82 GLY A O 1
ATOM 655 N N . MET A 1 83 ? 8.293 -16.487 -0.764 1.00 42.94 83 MET A N 1
ATOM 656 C CA . MET A 1 83 ? 7.763 -16.062 -2.078 1.00 42.94 83 MET A CA 1
ATOM 657 C C . MET A 1 83 ? 7.725 -14.543 -2.277 1.00 42.94 83 MET A C 1
ATOM 659 O O . MET A 1 83 ? 7.213 -14.061 -3.282 1.00 42.94 83 MET A O 1
ATOM 663 N N . VAL A 1 84 ? 8.306 -13.793 -1.335 1.00 46.06 84 VAL A N 1
ATOM 664 C CA . VAL A 1 84 ? 8.350 -12.324 -1.382 1.00 46.06 84 VAL A CA 1
ATOM 665 C C . VAL A 1 84 ? 9.148 -11.834 -2.600 1.00 46.06 84 VAL A C 1
ATOM 667 O O . VAL A 1 84 ? 8.852 -10.758 -3.093 1.00 46.06 84 VAL A O 1
ATOM 670 N N . TRP A 1 85 ? 10.062 -12.636 -3.168 1.00 46.88 85 TRP A N 1
ATOM 671 C CA . TRP A 1 85 ? 10.717 -12.339 -4.449 1.00 46.88 85 TRP A CA 1
ATOM 672 C C . TRP A 1 85 ? 11.152 -13.635 -5.151 1.00 46.88 85 TRP A C 1
ATOM 674 O O . TRP A 1 85 ? 12.075 -14.304 -4.691 1.00 46.88 85 TRP A O 1
ATOM 684 N N . GLN A 1 86 ? 10.525 -13.993 -6.275 1.00 36.00 86 GLN A N 1
ATOM 685 C CA . GLN A 1 86 ? 11.237 -14.705 -7.340 1.00 36.00 86 GLN A CA 1
ATOM 686 C C . GLN A 1 86 ? 11.371 -13.744 -8.506 1.00 36.00 86 GLN A C 1
ATOM 688 O O . GLN A 1 86 ? 10.485 -13.602 -9.344 1.00 36.00 86 GLN A O 1
ATOM 693 N N . GLU A 1 87 ? 12.490 -13.035 -8.505 1.00 43.06 87 GLU A N 1
ATOM 694 C CA . GLU A 1 87 ? 12.917 -12.276 -9.658 1.00 43.06 87 GLU A CA 1
ATOM 695 C C . GLU A 1 87 ? 13.202 -13.256 -10.802 1.00 43.06 8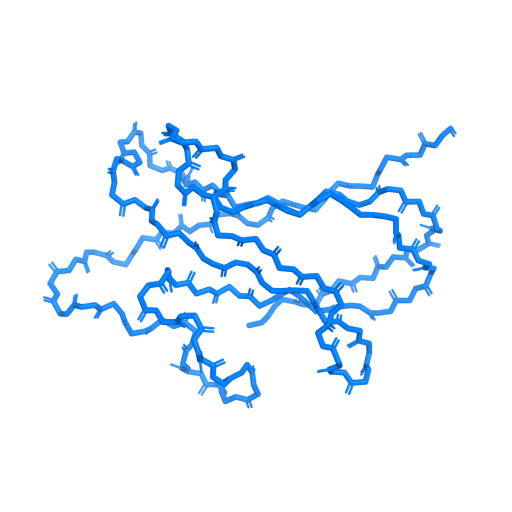7 GLU A C 1
ATOM 697 O O . GLU A 1 87 ? 13.790 -14.329 -10.612 1.00 43.06 87 GLU A O 1
ATO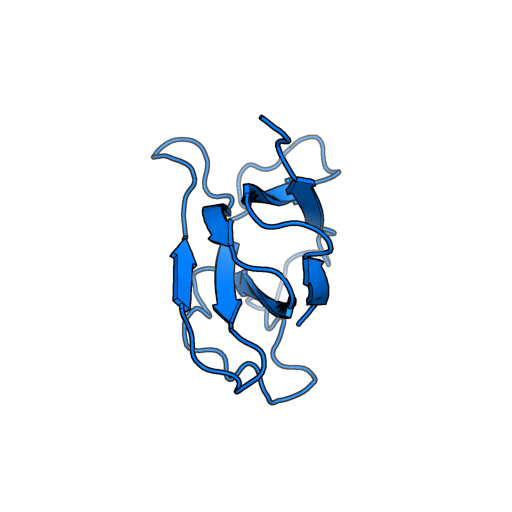M 702 N N . LYS A 1 88 ? 12.757 -12.896 -12.004 1.00 39.44 88 LYS A N 1
ATOM 703 C CA . LYS A 1 88 ? 13.195 -13.514 -13.255 1.00 39.44 88 LYS A CA 1
ATOM 704 C C . LYS A 1 88 ? 14.714 -13.705 -13.192 1.00 39.44 88 LYS A C 1
ATOM 706 O O . LYS A 1 88 ? 15.436 -12.746 -12.945 1.00 39.44 88 LYS A O 1
ATOM 711 N N . GLN A 1 89 ? 15.192 -14.936 -13.388 1.00 31.70 89 GLN A N 1
ATOM 712 C CA . GLN A 1 89 ? 16.615 -15.263 -13.252 1.00 31.70 89 GLN A CA 1
ATOM 713 C C . GLN A 1 89 ? 17.501 -14.263 -14.018 1.00 31.70 89 GLN A C 1
ATOM 715 O O . GLN A 1 89 ? 17.446 -14.228 -15.248 1.00 31.70 89 GLN A O 1
ATOM 720 N N . GLY A 1 90 ? 18.324 -13.485 -13.302 1.00 35.16 90 GLY A N 1
ATOM 721 C CA . GLY A 1 90 ? 19.419 -12.721 -13.910 1.00 35.16 90 GLY A CA 1
ATOM 722 C C . GLY A 1 90 ? 19.714 -11.313 -13.384 1.00 35.16 90 GLY A C 1
ATOM 723 O O . GLY A 1 90 ? 20.709 -10.751 -13.835 1.00 35.16 90 GLY A O 1
ATOM 724 N N . THR A 1 91 ? 18.937 -10.738 -12.466 1.00 39.12 91 THR A N 1
ATOM 725 C CA . THR A 1 91 ? 19.192 -9.386 -11.930 1.00 39.12 91 THR A CA 1
ATOM 726 C C . THR A 1 91 ? 19.621 -9.413 -10.460 1.00 39.12 91 THR A C 1
ATOM 728 O O . THR A 1 91 ? 19.391 -10.375 -9.729 1.00 39.12 91 THR A O 1
ATOM 731 N N . THR A 1 92 ? 20.438 -8.429 -10.084 1.00 38.59 92 THR A N 1
ATOM 732 C CA . THR A 1 92 ? 21.026 -8.252 -8.749 1.00 38.59 92 THR A CA 1
ATOM 733 C C . THR A 1 92 ? 19.940 -8.120 -7.682 1.00 38.59 92 THR A C 1
ATOM 735 O O . THR A 1 92 ? 18.921 -7.509 -7.971 1.00 38.59 92 THR A O 1
ATOM 738 N N . PRO A 1 93 ? 20.144 -8.617 -6.443 1.00 44.53 93 PRO A N 1
ATOM 739 C CA . PRO A 1 93 ? 19.173 -8.432 -5.370 1.00 44.53 93 PRO A CA 1
ATOM 740 C C . PRO A 1 93 ? 19.047 -6.940 -5.050 1.00 44.53 93 PRO A C 1
ATOM 742 O O . PRO A 1 93 ? 19.883 -6.370 -4.347 1.00 44.53 93 PRO A O 1
ATOM 745 N N . CYS A 1 94 ? 18.020 -6.304 -5.593 1.00 45.97 94 CYS A N 1
ATOM 746 C CA . CYS A 1 94 ? 17.787 -4.887 -5.403 1.00 45.97 94 CYS A CA 1
ATOM 747 C C . CYS A 1 94 ? 17.095 -4.634 -4.063 1.00 45.97 94 CYS A C 1
ATOM 749 O O . CYS A 1 94 ? 16.137 -5.308 -3.677 1.00 45.97 94 CYS A O 1
ATOM 751 N N . SER A 1 95 ? 17.628 -3.670 -3.318 1.00 54.69 95 SER A N 1
ATOM 752 C CA . SER A 1 95 ? 17.131 -3.310 -1.991 1.00 54.69 95 SER A CA 1
ATOM 753 C C . SER A 1 95 ? 16.079 -2.213 -2.119 1.00 54.69 95 SER A C 1
ATOM 755 O O . SER A 1 95 ? 16.392 -1.111 -2.563 1.00 54.69 95 SER A O 1
ATOM 757 N N . PHE A 1 96 ? 14.845 -2.497 -1.709 1.00 57.91 96 PHE A N 1
ATOM 758 C CA . PHE A 1 96 ? 13.787 -1.492 -1.614 1.00 57.91 96 PHE A CA 1
ATOM 759 C C . PHE A 1 96 ? 13.680 -0.953 -0.186 1.00 57.91 96 PHE A C 1
ATOM 761 O O . PHE A 1 96 ? 13.983 -1.650 0.788 1.00 57.91 96 PHE A O 1
ATOM 768 N N . VAL A 1 97 ? 13.213 0.286 -0.057 1.00 63.41 97 VAL A N 1
ATOM 769 C CA . VAL A 1 97 ? 12.841 0.874 1.234 1.00 63.41 97 VAL A CA 1
ATOM 770 C C . VAL A 1 97 ? 11.328 0.965 1.298 1.00 63.41 97 VAL A C 1
ATOM 772 O O . VAL A 1 97 ? 10.695 1.450 0.366 1.00 63.41 97 VAL A O 1
ATOM 775 N N . LEU A 1 98 ? 10.763 0.495 2.408 1.00 65.69 98 LEU A N 1
ATOM 776 C CA . LEU A 1 98 ? 9.369 0.719 2.756 1.00 65.69 98 LEU A CA 1
ATOM 777 C C . LEU A 1 98 ? 9.309 1.878 3.745 1.00 65.69 98 LEU A C 1
ATOM 779 O O . LEU A 1 98 ? 9.795 1.750 4.872 1.00 65.69 98 LEU A O 1
ATOM 783 N N . THR A 1 99 ? 8.706 2.987 3.335 1.00 75.81 99 THR A N 1
ATOM 784 C CA . THR A 1 99 ? 8.482 4.125 4.230 1.00 75.81 99 THR A CA 1
ATOM 785 C C . THR A 1 99 ? 7.020 4.164 4.639 1.00 75.81 99 THR A C 1
ATOM 787 O O . THR A 1 99 ? 6.140 4.159 3.783 1.00 75.81 99 THR A O 1
ATOM 790 N N . THR A 1 100 ? 6.776 4.227 5.949 1.00 69.44 100 THR A N 1
ATOM 791 C CA . THR A 1 100 ? 5.438 4.416 6.518 1.00 69.44 100 THR A CA 1
ATOM 792 C C . THR A 1 100 ? 5.389 5.770 7.211 1.00 69.44 100 THR A C 1
ATOM 794 O O . THR A 1 100 ? 6.138 5.998 8.161 1.00 69.44 100 THR A O 1
ATOM 797 N N . THR A 1 101 ? 4.521 6.667 6.746 1.00 77.62 101 THR A N 1
ATOM 798 C CA . THR A 1 101 ? 4.308 7.988 7.361 1.00 77.62 101 THR A CA 1
ATOM 799 C C . THR A 1 101 ? 2.865 8.119 7.823 1.00 77.62 101 THR A C 1
ATOM 801 O O . THR A 1 101 ? 1.949 7.905 7.033 1.00 77.62 101 THR A O 1
ATOM 804 N N . ILE A 1 102 ? 2.670 8.492 9.089 1.00 71.19 102 ILE A N 1
ATOM 805 C CA . ILE A 1 102 ? 1.358 8.833 9.650 1.00 71.19 102 ILE A CA 1
ATOM 806 C C . ILE A 1 102 ? 1.232 10.357 9.622 1.00 71.19 102 ILE A C 1
ATOM 808 O O . ILE A 1 102 ? 2.011 11.053 10.279 1.00 71.19 102 ILE A O 1
ATOM 812 N N . LEU A 1 103 ? 0.276 10.882 8.858 1.00 72.88 103 LEU A N 1
ATOM 813 C CA . LEU A 1 103 ? -0.032 12.310 8.852 1.00 72.88 103 LEU A CA 1
ATOM 814 C C . LEU A 1 103 ? -1.024 12.586 9.986 1.00 72.88 103 LEU A C 1
ATOM 816 O O . LEU A 1 103 ? -2.173 12.155 9.934 1.00 72.88 103 LEU A O 1
ATOM 820 N N . MET A 1 104 ? -0.568 13.276 11.033 1.00 63.81 104 MET A N 1
ATOM 821 C CA . MET A 1 104 ? -1.470 13.795 12.063 1.00 63.81 104 MET A CA 1
ATOM 822 C C . MET A 1 104 ? -2.151 15.062 11.535 1.00 63.81 104 MET A C 1
ATOM 824 O O . MET A 1 104 ? -1.481 15.914 10.946 1.00 63.81 104 MET A O 1
ATOM 828 N N . ALA A 1 105 ? -3.466 15.164 11.738 1.00 55.59 105 ALA A N 1
ATOM 829 C CA . ALA A 1 105 ? -4.230 16.389 11.504 1.00 55.59 105 ALA A CA 1
ATOM 830 C C . ALA A 1 105 ? -3.960 17.447 12.585 1.00 55.59 105 ALA A C 1
ATOM 832 O O . ALA A 1 105 ? -3.720 17.055 13.752 1.00 55.59 105 ALA A O 1
#